Protein AF-A0A2E9E6V9-F1 (afdb_monomer)

Radius of gyration: 21.25 Å; Cα contacts (8 Å, |Δi|>4): 144; chains: 1; bounding box: 36×38×70 Å

pLDDT: mean 71.76, std 13.61, range [33.97, 85.94]

Secondary structure (DSSP, 8-state):
-----EEEE---TTTHHHHHHTT-EEETTTTEEEEETTS-GGGGGGGSTTT-TT--------GGG-EEE---GGGHHHHHHHT-EEETTTTEEEE-TTTGGGGGGGS---------------

Solvent-accessible surface area (backbone atoms only — not comparable to full-atom values): 7683 Å² total; per-residue (Å²): 133,82,80,71,53,66,47,63,30,40,59,48,84,88,49,42,66,60,44,43,74,72,55,36,41,79,38,79,82,60,61,36,36,26,32,47,70,90,41,75,62,74,84,42,58,77,20,30,75,78,61,34,87,82,47,72,76,57,82,61,73,52,79,88,51,55,44,68,33,52,67,54,84,87,47,50,64,59,42,47,73,76,62,36,43,79,34,83,90,79,71,33,36,27,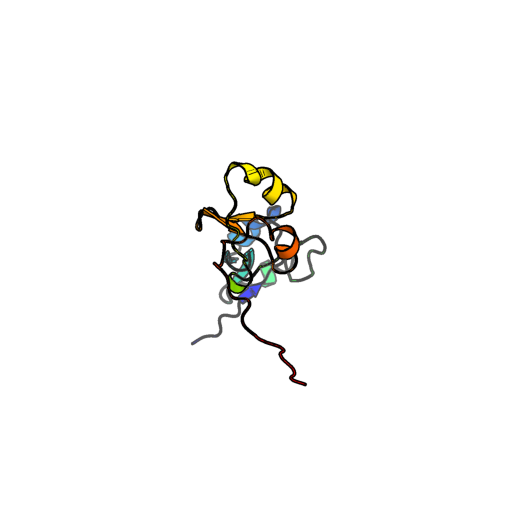30,47,78,87,53,43,79,82,43,64,91,25,47,60,81,71,81,79,82,93,80,78,85,87,82,80,91,130

Mean predicted aligned error: 14.24 Å

Foldseek 3Di:
DDPFPKFWFLDDPVCVVVLVVQPWDQDPQQRTTTHTPVGDCVSRPCGHVPNDPPRDRPPRPHPVQWQWFQDDPVCVVVCVVLPWDQDPVVRTTTDGPVSVVVRPVGHPCPPDDPDDDDDDDD

Structure (mmCIF, N/CA/C/O backbone):
data_AF-A0A2E9E6V9-F1
#
_entry.id   AF-A0A2E9E6V9-F1
#
loop_
_atom_site.group_PDB
_atom_site.id
_atom_site.type_symbol
_atom_site.label_atom_id
_atom_site.label_alt_id
_atom_site.label_comp_id
_atom_site.label_asym_id
_atom_site.label_entity_id
_atom_site.label_seq_id
_atom_site.pdbx_PDB_ins_code
_atom_site.Cartn_x
_atom_site.Cartn_y
_atom_site.Cartn_z
_atom_site.occupancy
_atom_site.B_iso_or_equiv
_atom_site.auth_seq_id
_atom_site.auth_comp_id
_atom_site.auth_asym_id
_atom_site.auth_atom_id
_atom_site.pdbx_PDB_model_num
ATOM 1 N N . MET A 1 1 ? -12.175 -21.084 16.815 1.00 33.97 1 MET A N 1
ATOM 2 C CA . MET A 1 1 ? -11.313 -20.170 16.037 1.00 33.97 1 MET A CA 1
ATOM 3 C C . MET A 1 1 ? -12.076 -18.866 15.922 1.00 33.97 1 MET A C 1
ATOM 5 O O . MET A 1 1 ? -12.998 -18.776 15.123 1.00 33.97 1 MET A O 1
ATOM 9 N N . GLU A 1 2 ? -11.816 -17.934 16.835 1.00 44.34 2 GLU A N 1
ATOM 10 C CA . GLU A 1 2 ? -12.529 -16.657 16.893 1.00 44.34 2 GLU A CA 1
ATOM 11 C C . GLU A 1 2 ? -12.243 -15.851 15.627 1.00 44.34 2 GLU A C 1
ATOM 13 O O . GLU A 1 2 ? -11.083 -15.611 15.276 1.00 44.34 2 GLU A O 1
ATOM 18 N N . LYS A 1 3 ? -13.314 -15.455 14.935 1.00 45.34 3 LYS A N 1
ATOM 19 C CA . LYS A 1 3 ? -13.266 -14.437 13.892 1.00 45.34 3 LYS A CA 1
ATOM 20 C C . LYS A 1 3 ? -12.818 -13.149 14.575 1.00 45.34 3 LYS A C 1
ATOM 22 O O . LYS A 1 3 ? -13.629 -12.450 15.165 1.00 45.34 3 LYS A O 1
ATOM 27 N N . LYS A 1 4 ? -11.512 -12.877 14.570 1.00 54.12 4 LYS A N 1
ATOM 28 C CA . LYS A 1 4 ? -10.984 -11.578 14.990 1.00 54.12 4 LYS A CA 1
ATOM 29 C C . LYS A 1 4 ? -11.579 -10.549 14.039 1.00 54.12 4 LYS A C 1
ATOM 31 O O . LYS A 1 4 ? -11.113 -10.439 12.909 1.00 54.12 4 LYS A O 1
ATOM 36 N N . GLU A 1 5 ? -12.623 -9.857 14.482 1.00 66.50 5 GLU A N 1
ATOM 37 C CA . GLU A 1 5 ? -13.144 -8.666 13.824 1.00 66.50 5 GLU A CA 1
ATOM 38 C C . GLU A 1 5 ? -11.962 -7.692 13.700 1.00 66.50 5 GLU A C 1
ATOM 40 O O . GLU A 1 5 ? -11.444 -7.187 14.698 1.00 66.50 5 GLU A O 1
ATOM 45 N N . ARG A 1 6 ? -11.437 -7.550 12.481 1.00 74.19 6 ARG A N 1
ATOM 46 C CA . ARG A 1 6 ? -10.397 -6.579 12.140 1.00 74.19 6 ARG A CA 1
ATOM 47 C C . ARG A 1 6 ? -11.123 -5.403 11.522 1.00 74.19 6 ARG A C 1
ATOM 49 O O . ARG A 1 6 ? -11.704 -5.542 10.448 1.00 74.19 6 ARG A O 1
ATOM 56 N N . PHE A 1 7 ? -11.139 -4.279 12.221 1.00 82.56 7 PHE A N 1
ATOM 57 C CA . PHE A 1 7 ? -11.800 -3.079 11.732 1.00 82.56 7 PHE A CA 1
ATOM 58 C C . PHE A 1 7 ? -10.766 -2.162 11.089 1.00 82.56 7 PHE A C 1
ATOM 60 O O . PHE A 1 7 ? -9.914 -1.625 11.791 1.00 82.56 7 PHE A O 1
ATOM 67 N N . TYR A 1 8 ? -10.803 -2.021 9.767 1.00 83.00 8 TYR A N 1
ATOM 68 C CA . TYR A 1 8 ? -9.860 -1.172 9.043 1.00 83.00 8 TYR A CA 1
ATOM 69 C C . TYR A 1 8 ? -10.189 0.312 9.225 1.00 83.00 8 TYR A C 1
ATOM 71 O O . TYR A 1 8 ? -11.356 0.698 9.263 1.00 83.00 8 TYR A O 1
ATOM 79 N N . LEU A 1 9 ? -9.142 1.124 9.337 1.00 83.75 9 LEU A N 1
ATOM 80 C CA . LEU A 1 9 ? -9.201 2.561 9.564 1.00 83.75 9 LEU A CA 1
ATOM 81 C C . LEU A 1 9 ? -8.530 3.319 8.419 1.00 83.75 9 LEU A C 1
ATOM 83 O O . LEU A 1 9 ? -7.437 2.952 7.976 1.00 83.75 9 LEU A O 1
ATOM 87 N N . ASP A 1 10 ? -9.139 4.436 8.038 1.00 84.06 10 ASP A N 1
ATOM 88 C CA . ASP A 1 10 ? -8.612 5.411 7.084 1.00 84.06 10 ASP A CA 1
ATOM 89 C C . ASP A 1 10 ? -7.755 6.445 7.835 1.00 84.06 10 ASP A C 1
ATOM 91 O O . ASP A 1 10 ? -8.087 7.628 7.947 1.00 84.06 10 ASP A O 1
ATOM 95 N N . CYS A 1 11 ? -6.672 5.965 8.454 1.00 78.25 11 CYS A N 1
ATOM 96 C CA . CYS A 1 11 ? -5.771 6.792 9.256 1.00 78.25 11 CYS A CA 1
ATOM 97 C C . CYS A 1 11 ? -4.573 7.274 8.418 1.00 78.25 11 CYS A C 1
ATOM 99 O O . CYS A 1 11 ? -3.740 6.446 8.020 1.00 78.25 11 CYS A O 1
ATOM 101 N N . PRO A 1 12 ? -4.438 8.589 8.157 1.00 77.94 12 PRO A N 1
ATOM 102 C CA . PRO A 1 12 ? -3.318 9.131 7.398 1.00 77.94 12 PRO A CA 1
ATOM 103 C C . PRO A 1 12 ? -1.995 8.964 8.156 1.00 77.94 12 PRO A C 1
ATOM 105 O O . PRO A 1 12 ? -1.944 8.867 9.382 1.00 77.94 12 PRO A O 1
ATOM 108 N N . PHE A 1 13 ? -0.876 8.982 7.425 1.00 70.38 13 PHE A N 1
ATOM 109 C CA . PHE A 1 13 ? 0.456 8.776 8.011 1.00 70.38 13 PHE A CA 1
ATOM 110 C C . PHE A 1 13 ? 0.810 9.788 9.116 1.00 70.38 13 PHE A C 1
ATOM 112 O O . PHE A 1 13 ? 1.612 9.465 9.992 1.00 70.38 13 PHE A O 1
ATOM 119 N N . SER A 1 14 ? 0.210 10.981 9.098 1.00 77.50 14 SER A N 1
ATOM 120 C CA . SER A 1 14 ? 0.398 12.014 10.124 1.00 77.50 14 SER A CA 1
ATOM 121 C C . SER A 1 14 ? -0.188 11.637 11.487 1.00 77.50 14 SER A C 1
ATOM 123 O O . SER A 1 14 ? 0.356 12.043 12.506 1.00 77.50 14 SER A O 1
ATOM 125 N N . GLU A 1 15 ? -1.259 10.841 11.525 1.00 80.88 15 GLU A N 1
ATOM 126 C CA . GLU A 1 15 ? -1.988 10.496 12.760 1.00 80.88 15 GLU A CA 1
ATOM 127 C C . GLU A 1 15 ? -1.742 9.051 13.216 1.00 80.88 15 GLU A C 1
ATOM 129 O O . GLU A 1 15 ? -2.287 8.575 14.210 1.00 80.88 15 GLU A O 1
ATOM 134 N N . LYS A 1 16 ? -0.859 8.354 12.501 1.00 79.12 16 LYS A N 1
ATOM 135 C CA . LYS A 1 16 ? -0.515 6.951 12.722 1.00 79.12 16 LYS A CA 1
ATOM 136 C C . LYS A 1 16 ? 0.002 6.660 14.140 1.00 79.12 16 LYS A C 1
ATOM 138 O O . LYS A 1 16 ? -0.198 5.566 14.655 1.00 79.12 16 LYS A O 1
ATOM 143 N N . ASP A 1 17 ? 0.710 7.614 14.750 1.00 84.19 17 ASP A N 1
ATOM 144 C CA . ASP A 1 17 ? 1.307 7.458 16.083 1.00 84.19 17 ASP A CA 1
ATOM 145 C C . ASP A 1 17 ? 0.218 7.464 17.161 1.00 84.19 17 ASP A C 1
ATOM 147 O O . ASP A 1 17 ? 0.261 6.672 18.100 1.00 84.19 17 ASP A O 1
ATOM 151 N N . GLU A 1 18 ? -0.813 8.284 16.953 1.00 85.50 18 GLU A N 1
ATOM 152 C CA . GLU A 1 18 ? -1.989 8.379 17.812 1.00 85.50 18 GLU A CA 1
ATOM 153 C C . GLU A 1 18 ? -2.825 7.098 17.709 1.00 85.50 18 GLU A C 1
ATOM 155 O O . GLU A 1 18 ? -3.117 6.462 18.722 1.00 85.50 18 GLU A O 1
ATOM 160 N N . ALA A 1 19 ? -3.097 6.633 16.484 1.00 84.06 19 ALA A N 1
ATOM 161 C CA . ALA A 1 19 ? -3.785 5.363 16.265 1.00 84.06 19 ALA A CA 1
ATOM 162 C C . ALA A 1 19 ? -3.018 4.179 16.891 1.00 84.06 19 ALA A C 1
ATOM 164 O O . ALA A 1 19 ? -3.598 3.330 17.571 1.00 84.06 19 ALA A O 1
ATOM 165 N N . LYS A 1 20 ? -1.692 4.134 16.730 1.00 84.69 20 LYS A N 1
ATOM 166 C CA . LYS A 1 20 ? -0.852 3.101 17.347 1.00 84.69 20 LYS A CA 1
ATOM 167 C C . LYS A 1 20 ? -0.882 3.161 18.875 1.00 84.69 20 LYS A C 1
ATOM 169 O O . LYS A 1 20 ? -0.954 2.116 19.517 1.00 84.69 20 LYS A O 1
ATOM 174 N N . GLY A 1 21 ? -0.831 4.361 19.453 1.00 85.56 21 GLY A N 1
ATOM 175 C CA . GLY A 1 21 ? -0.902 4.572 20.900 1.00 85.56 21 GLY A CA 1
ATOM 176 C C . GLY A 1 21 ? -2.225 4.103 21.509 1.00 85.56 21 GLY A C 1
ATOM 177 O O . GLY A 1 21 ? -2.236 3.583 22.620 1.00 85.56 21 GLY A O 1
ATOM 178 N N . LEU A 1 22 ? -3.319 4.210 20.751 1.00 85.31 22 LEU A N 1
ATOM 179 C CA . LEU A 1 22 ? -4.651 3.740 21.140 1.00 85.31 22 LEU A CA 1
ATOM 180 C C . LEU A 1 22 ? -4.844 2.221 20.966 1.00 85.31 22 LEU A C 1
ATOM 182 O O . LEU A 1 22 ? -5.865 1.684 21.385 1.00 85.31 22 LEU A O 1
ATOM 186 N N . GLY A 1 23 ? -3.884 1.518 20.354 1.00 84.69 23 GLY A N 1
ATOM 187 C CA . GLY A 1 23 ? -3.932 0.066 20.156 1.00 84.69 23 GLY A CA 1
ATOM 188 C C . GLY A 1 23 ? -4.330 -0.392 18.751 1.00 84.69 23 GLY A C 1
ATOM 189 O O . GLY A 1 23 ? -4.591 -1.581 18.557 1.00 84.69 23 GLY A O 1
ATOM 190 N N . ALA A 1 24 ? -4.355 0.498 17.752 1.00 85.94 24 ALA A N 1
A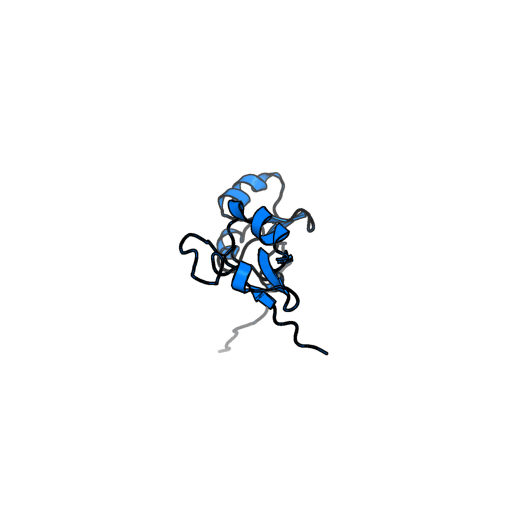TOM 191 C CA . ALA A 1 24 ? -4.437 0.050 16.367 1.00 85.94 24 ALA A CA 1
ATOM 192 C C . ALA A 1 24 ? -3.124 -0.606 15.931 1.00 85.94 24 ALA A C 1
ATOM 194 O O . ALA A 1 24 ? -2.024 -0.258 16.366 1.00 85.94 24 ALA A O 1
ATOM 195 N N . PHE A 1 25 ? -3.253 -1.555 15.016 1.00 82.56 25 PHE A N 1
ATOM 196 C CA . PHE A 1 25 ? -2.146 -2.255 14.398 1.00 82.56 25 PHE A CA 1
ATOM 197 C C . PHE A 1 25 ? -2.019 -1.829 12.943 1.00 82.56 25 PHE A C 1
ATOM 199 O O . PHE A 1 25 ? -3.006 -1.625 12.242 1.00 82.56 25 PHE A O 1
ATOM 206 N N . TRP A 1 26 ? -0.781 -1.703 12.482 1.00 83.75 26 TRP A N 1
ATOM 207 C CA . TRP A 1 26 ? -0.500 -1.491 11.073 1.00 83.75 26 TRP A CA 1
ATOM 208 C C . TRP A 1 26 ? -0.462 -2.837 10.361 1.00 83.75 26 TRP A C 1
ATOM 210 O O . TRP A 1 26 ? 0.332 -3.711 10.721 1.00 83.75 26 TRP A O 1
ATOM 220 N N . ASP A 1 27 ? -1.300 -2.997 9.347 1.00 81.31 27 ASP A N 1
ATOM 221 C CA . ASP A 1 27 ? -1.216 -4.111 8.420 1.00 81.31 27 ASP A CA 1
ATOM 222 C C . ASP A 1 27 ? -0.310 -3.698 7.260 1.00 81.31 27 ASP A C 1
ATOM 224 O O . ASP A 1 27 ? -0.642 -2.796 6.496 1.00 81.31 27 ASP A O 1
ATOM 228 N N . ALA A 1 28 ? 0.872 -4.303 7.154 1.00 72.31 28 ALA A N 1
ATOM 229 C CA . ALA A 1 28 ? 1.816 -3.986 6.084 1.00 72.31 28 ALA A CA 1
ATOM 230 C C . ALA A 1 28 ? 1.415 -4.593 4.733 1.00 72.31 28 ALA A C 1
ATOM 232 O O . ALA A 1 28 ? 1.935 -4.139 3.714 1.00 72.31 28 ALA A O 1
ATOM 233 N N . ASP A 1 29 ? 0.523 -5.587 4.740 1.00 67.25 29 ASP A N 1
ATOM 234 C CA . ASP A 1 29 ? 0.031 -6.263 3.544 1.00 67.25 29 ASP A CA 1
ATOM 235 C C . ASP A 1 29 ? -0.957 -5.352 2.817 1.00 67.25 29 ASP A C 1
ATOM 237 O O . ASP A 1 29 ? -0.703 -4.917 1.696 1.00 67.25 29 ASP A O 1
ATOM 241 N N . VAL A 1 30 ? -1.990 -4.904 3.539 1.00 69.50 30 VAL A N 1
ATOM 242 C CA . VAL A 1 30 ? -2.956 -3.927 3.013 1.00 69.50 30 VAL A CA 1
ATOM 243 C C . VAL A 1 30 ? -2.532 -2.473 3.189 1.00 69.50 30 VAL A C 1
ATOM 245 O O . VAL A 1 30 ? -3.215 -1.568 2.724 1.00 69.50 30 VAL A O 1
ATOM 248 N N . ARG A 1 31 ? -1.407 -2.226 3.870 1.00 74.44 31 ARG A N 1
ATOM 249 C CA . ARG A 1 31 ? -0.893 -0.886 4.209 1.00 74.44 31 ARG A CA 1
ATOM 250 C C . ARG A 1 31 ? -1.971 -0.002 4.845 1.00 74.44 31 ARG A C 1
ATOM 252 O O . ARG A 1 31 ? -2.045 1.195 4.578 1.00 74.44 31 ARG A O 1
ATOM 259 N N . LYS A 1 32 ? -2.805 -0.603 5.691 1.00 79.44 32 LYS A N 1
ATOM 260 C CA . LYS A 1 32 ? -3.890 0.071 6.407 1.00 79.44 32 LYS A CA 1
ATOM 261 C C . LYS A 1 32 ? -3.776 -0.183 7.895 1.00 79.44 32 LYS A C 1
ATOM 263 O O . LYS A 1 32 ? -3.273 -1.213 8.344 1.00 79.44 32 LYS A O 1
ATOM 268 N N . TRP A 1 33 ? -4.265 0.775 8.666 1.00 84.94 33 TRP A N 1
ATOM 269 C CA . TRP A 1 33 ? -4.450 0.590 10.094 1.00 84.94 33 TRP A CA 1
ATOM 270 C C . TRP A 1 33 ? -5.673 -0.291 10.327 1.00 84.94 33 TRP A C 1
ATOM 272 O O . TRP A 1 33 ? -6.675 -0.162 9.628 1.00 84.94 33 TRP A O 1
ATOM 282 N N . TYR A 1 34 ? -5.595 -1.195 11.295 1.00 84.94 34 TYR A N 1
ATOM 283 C CA . TYR A 1 34 ? -6.726 -1.995 11.733 1.00 84.94 34 TYR A CA 1
ATOM 284 C C . TYR A 1 34 ? -6.790 -2.063 13.252 1.00 84.94 34 TYR A C 1
ATOM 286 O O . TYR A 1 34 ? -5.774 -2.150 13.942 1.00 84.94 34 TYR A O 1
ATOM 294 N N . VAL A 1 35 ? -8.007 -2.060 13.775 1.00 85.12 35 VAL A N 1
ATOM 295 C CA . VAL A 1 35 ? -8.284 -2.277 15.189 1.00 85.12 35 VAL A CA 1
ATOM 296 C C . VAL A 1 35 ? -8.569 -3.764 15.378 1.00 85.12 35 VAL A C 1
ATOM 298 O O . VAL A 1 35 ? -9.485 -4.295 14.736 1.00 85.12 35 VAL A O 1
ATOM 301 N N . PRO A 1 36 ? -7.791 -4.481 16.203 1.00 82.38 36 PRO A N 1
ATOM 302 C CA . PRO A 1 36 ? -8.161 -5.825 16.612 1.00 82.38 36 PRO A CA 1
ATOM 303 C C . PRO A 1 36 ? -9.362 -5.738 17.559 1.00 82.38 36 PRO A C 1
ATOM 305 O O . PRO A 1 36 ? -9.405 -4.851 18.401 1.00 82.38 36 PRO A O 1
ATOM 308 N N . GLY A 1 37 ? -10.295 -6.692 17.512 1.00 76.69 37 GLY A N 1
ATOM 309 C CA . GLY A 1 37 ? -11.476 -6.711 18.397 1.00 76.69 37 GLY A CA 1
ATOM 310 C C . GLY A 1 37 ? -11.216 -6.747 19.918 1.00 76.69 37 GLY A C 1
ATOM 311 O O . GLY A 1 37 ? -12.162 -6.849 20.686 1.00 76.69 37 GLY A O 1
ATOM 312 N N . ASN A 1 38 ? -9.956 -6.684 20.364 1.00 78.06 38 ASN A N 1
ATOM 313 C CA . ASN A 1 38 ? -9.576 -6.489 21.767 1.00 78.06 38 ASN A CA 1
ATOM 314 C C . ASN A 1 38 ? -9.477 -4.999 22.160 1.00 78.06 38 ASN A C 1
ATOM 316 O O . ASN A 1 38 ? -9.244 -4.689 23.319 1.00 78.06 38 ASN A O 1
ATOM 320 N N . VAL A 1 39 ? -9.609 -4.088 21.193 1.00 81.50 39 VAL A N 1
ATOM 321 C CA . VAL A 1 39 ? -9.458 -2.643 21.369 1.00 81.50 39 VAL A CA 1
ATOM 322 C C . VAL A 1 39 ? -10.772 -1.947 21.004 1.00 81.50 39 VAL A C 1
ATOM 324 O O . VAL A 1 39 ? -11.416 -2.294 20.010 1.00 81.50 39 VAL A O 1
ATOM 327 N N . ASP A 1 40 ? -11.164 -0.950 21.797 1.00 81.50 40 ASP A N 1
ATOM 328 C CA . ASP A 1 40 ? -12.368 -0.153 21.572 1.00 81.50 40 ASP A CA 1
ATOM 329 C C . ASP A 1 40 ? -12.268 0.666 20.280 1.00 81.50 40 ASP A C 1
ATOM 331 O O . ASP A 1 40 ? -11.569 1.677 20.206 1.00 81.50 40 ASP A O 1
ATOM 335 N N . LYS A 1 41 ? -13.025 0.260 19.254 1.00 79.44 41 LYS A N 1
ATOM 336 C CA . LYS A 1 41 ? -13.124 0.988 17.976 1.00 79.44 41 LYS A CA 1
ATOM 337 C C . LYS A 1 41 ? -13.654 2.418 18.130 1.00 79.44 41 LYS A C 1
ATOM 339 O O . LYS A 1 41 ? -13.397 3.242 17.264 1.00 79.44 41 LYS A O 1
ATOM 344 N N . ASP A 1 42 ? -14.363 2.718 19.218 1.00 82.31 42 ASP A N 1
ATOM 345 C CA . ASP A 1 42 ? -14.922 4.049 19.492 1.00 82.31 42 ASP A CA 1
ATOM 346 C C . ASP A 1 42 ? -13.821 5.117 19.637 1.00 82.31 42 ASP A C 1
ATOM 348 O O . ASP A 1 42 ? -13.968 6.237 19.153 1.00 82.31 42 ASP A O 1
ATOM 352 N N . LEU A 1 43 ? -12.644 4.726 20.151 1.00 82.50 43 LEU A N 1
ATOM 353 C CA . LEU A 1 43 ? -11.444 5.577 20.202 1.00 82.50 43 LEU A CA 1
ATOM 354 C C . LEU A 1 43 ? -10.958 6.002 18.807 1.00 82.50 43 LEU A C 1
ATOM 356 O O . LEU A 1 43 ? -10.252 6.998 18.665 1.00 82.50 43 LEU A O 1
ATOM 360 N N . PHE A 1 44 ? -11.346 5.251 17.776 1.00 83.12 44 PHE A N 1
ATOM 361 C CA . PHE A 1 44 ? -10.936 5.444 16.391 1.00 83.12 44 PHE A CA 1
ATOM 362 C C . PHE A 1 44 ? -12.053 5.999 15.511 1.00 83.12 44 PHE A C 1
ATOM 364 O O . PHE A 1 44 ? -11.903 5.999 14.290 1.00 83.12 44 PHE A O 1
ATOM 371 N N . ALA A 1 45 ? -13.145 6.508 16.094 1.00 82.94 45 ALA A N 1
ATOM 372 C CA . ALA A 1 45 ? -14.269 7.079 15.349 1.00 82.94 45 ALA A CA 1
ATOM 373 C C . ALA A 1 45 ? -13.838 8.166 14.341 1.00 82.94 45 ALA A C 1
ATOM 375 O O . ALA A 1 45 ? -14.425 8.280 13.267 1.00 82.94 45 ALA A O 1
ATOM 376 N N . LYS A 1 46 ? -12.761 8.911 14.636 1.00 82.31 46 LYS A N 1
ATOM 377 C CA . LYS A 1 46 ? -12.168 9.915 13.730 1.00 82.31 46 LYS A CA 1
ATOM 378 C C . LYS A 1 46 ? -11.467 9.331 12.491 1.00 82.31 46 LYS A C 1
ATOM 380 O O . LYS A 1 46 ? -11.271 10.050 11.521 1.00 82.31 46 LYS A O 1
ATOM 385 N N . TRP A 1 47 ? -11.092 8.051 12.513 1.00 84.69 47 TRP A N 1
ATOM 386 C CA . TRP A 1 47 ? -10.445 7.340 11.400 1.00 84.69 47 TRP A CA 1
ATOM 387 C C . TRP A 1 47 ? -11.327 6.226 10.832 1.00 84.69 47 TRP A C 1
ATOM 389 O O . TRP A 1 47 ? -10.825 5.303 10.189 1.00 84.69 47 TRP A O 1
ATOM 399 N N . PHE A 1 48 ? -12.635 6.265 11.092 1.00 83.69 48 PHE A N 1
ATOM 400 C CA . PHE A 1 48 ? -13.563 5.314 10.490 1.00 83.69 48 PHE A CA 1
ATOM 401 C C . PHE A 1 48 ? -13.530 5.386 8.963 1.00 83.69 48 PHE A C 1
ATOM 403 O O . PHE A 1 48 ? -13.221 6.443 8.409 1.00 83.69 48 PHE A O 1
ATOM 410 N N . PRO A 1 49 ? -13.842 4.270 8.281 1.00 74.31 49 PRO A N 1
ATOM 411 C CA . PRO A 1 49 ? -13.849 4.240 6.833 1.00 74.31 49 PRO A CA 1
ATOM 412 C C . PRO A 1 49 ? -14.790 5.320 6.281 1.00 74.31 49 PRO A C 1
ATOM 414 O O . PRO A 1 49 ? -15.972 5.343 6.628 1.00 74.31 49 PRO A O 1
ATOM 417 N N . GLY A 1 50 ? -14.260 6.240 5.474 1.00 71.75 50 GLY A N 1
ATOM 418 C CA . GLY A 1 50 ? -14.994 7.400 4.948 1.00 71.75 50 GLY A CA 1
ATOM 419 C C . GLY A 1 50 ? -15.091 8.625 5.873 1.00 71.75 50 GLY A C 1
ATOM 420 O O . GLY A 1 50 ? -15.655 9.637 5.462 1.00 71.75 50 GLY A O 1
ATOM 421 N N . ALA A 1 51 ? -14.527 8.585 7.086 1.00 70.88 51 ALA A N 1
ATOM 422 C CA . ALA A 1 51 ? -14.383 9.769 7.943 1.00 70.88 51 ALA A CA 1
ATOM 423 C C . ALA A 1 51 ? -13.317 10.738 7.402 1.00 70.88 51 ALA A C 1
ATOM 425 O O . ALA A 1 51 ? -13.443 11.951 7.559 1.00 70.88 51 ALA A O 1
ATOM 426 N N . ASN A 1 52 ? -12.300 10.204 6.717 1.00 66.00 52 ASN A N 1
ATOM 427 C CA . ASN A 1 52 ? -11.259 10.985 6.059 1.00 66.00 52 ASN A CA 1
ATOM 428 C C . ASN A 1 52 ? -11.426 10.925 4.541 1.00 66.00 52 ASN A C 1
ATOM 430 O O . ASN A 1 52 ? -10.958 9.995 3.893 1.00 66.00 52 ASN A O 1
ATOM 434 N N . ALA A 1 53 ? -12.050 11.954 3.965 1.00 61.03 53 ALA A N 1
ATOM 435 C CA . ALA A 1 53 ? -12.172 12.099 2.510 1.00 61.03 53 ALA A CA 1
ATOM 436 C C . ALA A 1 53 ? -10.816 12.304 1.802 1.00 61.03 53 ALA A C 1
ATOM 438 O O . ALA A 1 53 ? -10.709 12.071 0.603 1.00 61.03 53 ALA A O 1
ATOM 439 N N . ASP A 1 54 ? -9.790 12.734 2.543 1.00 55.81 54 ASP A N 1
ATOM 440 C CA . ASP A 1 54 ? -8.419 12.924 2.048 1.00 55.81 54 ASP A CA 1
ATOM 441 C C . ASP A 1 54 ? -7.554 11.656 2.189 1.00 55.81 54 ASP A C 1
ATOM 443 O O . ASP A 1 54 ? -6.411 11.613 1.734 1.00 55.81 54 ASP A O 1
ATOM 447 N N . TYR A 1 55 ? -8.081 10.597 2.818 1.00 60.84 55 TYR A N 1
ATOM 448 C CA . TYR A 1 55 ? -7.347 9.346 2.928 1.00 60.84 55 TYR A CA 1
ATOM 449 C C . TYR A 1 55 ? -7.304 8.653 1.569 1.00 60.84 55 TYR A C 1
ATOM 451 O O . TYR A 1 55 ? -8.247 7.984 1.153 1.00 60.84 55 TYR A O 1
ATOM 459 N N . GLN A 1 56 ? -6.178 8.811 0.879 1.00 56.09 56 GLN A N 1
ATOM 460 C CA . GLN A 1 56 ? -5.859 7.982 -0.270 1.00 56.09 56 GLN A CA 1
ATOM 461 C C . GLN A 1 56 ? -5.520 6.592 0.246 1.00 56.09 56 GLN A C 1
ATOM 463 O O . GLN A 1 56 ? -4.478 6.393 0.885 1.00 56.09 56 GLN A O 1
ATOM 468 N N . ASP A 1 57 ? -6.405 5.634 -0.024 1.00 57.88 57 ASP A N 1
ATOM 469 C CA . ASP A 1 57 ? -6.076 4.241 0.175 1.00 57.88 57 ASP A CA 1
ATOM 470 C C . ASP A 1 57 ? -4.775 3.955 -0.590 1.00 57.88 57 ASP A C 1
ATOM 472 O O . ASP A 1 57 ? -4.645 4.277 -1.776 1.00 57.88 57 ASP A O 1
ATOM 476 N N . PRO A 1 58 ? -3.740 3.428 0.082 1.00 55.75 58 PRO A N 1
ATOM 477 C CA . PRO A 1 58 ? -2.570 2.995 -0.643 1.00 55.75 58 PRO A CA 1
ATOM 478 C C . PRO A 1 58 ? -3.030 1.825 -1.497 1.00 55.75 58 PRO A C 1
ATOM 480 O O . PRO A 1 58 ? -3.273 0.763 -0.939 1.00 55.75 58 PRO A O 1
ATOM 483 N N . VAL A 1 59 ? -3.156 2.046 -2.812 1.00 55.38 59 VAL A N 1
ATOM 484 C CA . VAL A 1 59 ? -3.479 1.028 -3.821 1.00 55.38 59 VAL A CA 1
ATOM 485 C C . VAL A 1 59 ? -2.769 -0.268 -3.445 1.00 55.38 59 VAL A C 1
ATOM 487 O O . VAL A 1 59 ? -1.540 -0.393 -3.555 1.00 55.38 59 VAL A O 1
ATOM 490 N N . VAL A 1 60 ? -3.554 -1.185 -2.878 1.00 54.34 60 VAL A N 1
ATOM 491 C CA . VAL A 1 60 ? -3.075 -2.471 -2.399 1.00 54.34 60 VAL A CA 1
ATOM 492 C C . VAL A 1 60 ? -3.007 -3.344 -3.628 1.00 54.34 60 VAL A C 1
ATOM 494 O O . VAL A 1 60 ? -3.948 -4.040 -3.984 1.00 54.34 60 VAL A O 1
ATOM 497 N N . VAL A 1 61 ? -1.902 -3.227 -4.343 1.00 55.28 61 VAL A N 1
ATOM 498 C CA . VAL A 1 61 ? -1.573 -4.184 -5.387 1.00 55.28 61 VAL A CA 1
ATOM 499 C C . VAL A 1 61 ? -1.247 -5.495 -4.698 1.00 55.28 61 VAL A C 1
ATOM 501 O O . VAL A 1 61 ? -0.172 -5.659 -4.110 1.00 55.28 61 VAL A O 1
ATOM 504 N N . GLU A 1 62 ? -2.234 -6.388 -4.687 1.00 58.41 62 GLU A N 1
ATOM 505 C CA . GLU A 1 62 ? -2.066 -7.759 -4.229 1.00 58.41 62 GLU A CA 1
ATOM 506 C C . GLU A 1 62 ? -0.783 -8.328 -4.844 1.00 58.41 62 GLU A C 1
ATOM 508 O O . GLU A 1 62 ? -0.480 -8.093 -6.015 1.00 58.41 62 GLU A O 1
ATOM 513 N N . ASP A 1 63 ? 0.005 -9.052 -4.045 1.00 56.31 63 ASP A N 1
ATOM 514 C CA . ASP A 1 63 ? 1.309 -9.589 -4.464 1.00 56.31 63 ASP A CA 1
ATOM 515 C C . ASP A 1 63 ? 1.215 -10.430 -5.753 1.00 56.31 63 ASP A C 1
ATOM 517 O O . ASP A 1 63 ? 2.173 -10.502 -6.517 1.00 56.31 63 ASP A O 1
ATOM 521 N N . ALA A 1 64 ? 0.029 -10.984 -6.029 1.00 57.97 64 ALA A N 1
ATOM 522 C CA . ALA A 1 64 ? -0.293 -11.754 -7.223 1.00 57.97 64 ALA A CA 1
ATOM 523 C C . ALA A 1 64 ? -0.350 -10.936 -8.528 1.00 57.97 64 ALA A C 1
ATOM 525 O O . ALA A 1 64 ? -0.081 -11.503 -9.584 1.00 57.97 64 ALA A O 1
ATOM 526 N N . ASP A 1 65 ? -0.663 -9.637 -8.482 1.00 66.19 65 ASP A N 1
ATOM 527 C CA . ASP A 1 65 ? -0.744 -8.789 -9.688 1.00 66.19 65 ASP A CA 1
ATOM 528 C C . ASP A 1 65 ? 0.560 -8.014 -9.953 1.00 66.19 65 ASP A C 1
ATOM 530 O O . ASP A 1 65 ? 0.683 -7.252 -10.913 1.00 66.19 65 ASP A O 1
ATOM 534 N N . LYS A 1 66 ? 1.581 -8.213 -9.108 1.00 73.25 66 LYS A N 1
ATOM 535 C CA . LYS A 1 66 ? 2.890 -7.582 -9.287 1.00 73.25 66 LYS A CA 1
ATOM 536 C C . LY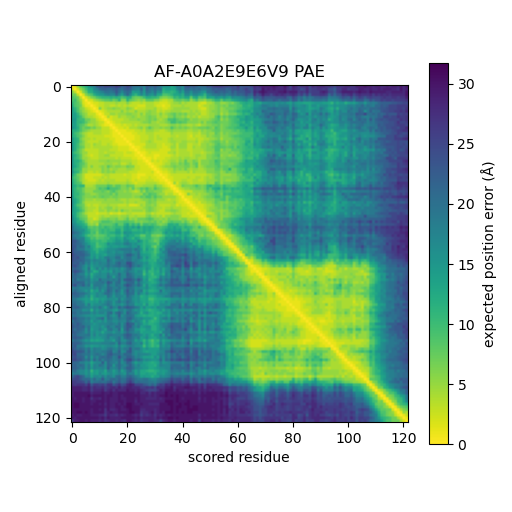S A 1 66 ? 3.606 -8.219 -10.467 1.00 73.25 66 LYS A C 1
ATOM 538 O O . LYS A 1 66 ? 4.184 -9.302 -10.370 1.00 73.25 66 LYS A O 1
ATOM 543 N N . PHE A 1 67 ? 3.635 -7.505 -11.584 1.00 79.50 67 PHE A N 1
ATOM 544 C CA . PHE A 1 67 ? 4.379 -7.937 -12.748 1.00 79.50 67 PHE A CA 1
ATOM 545 C C . PHE A 1 67 ? 5.848 -7.518 -12.617 1.00 79.50 67 PHE A C 1
ATOM 547 O O . PHE A 1 67 ? 6.177 -6.343 -12.783 1.00 79.50 67 PHE A O 1
ATOM 554 N N . TYR A 1 68 ? 6.744 -8.466 -12.325 1.00 81.50 68 TYR A N 1
ATOM 555 C CA . TYR A 1 68 ? 8.182 -8.196 -12.246 1.00 81.50 68 TYR A CA 1
ATOM 556 C C . TYR A 1 68 ? 8.804 -7.976 -13.629 1.00 81.50 68 TYR A C 1
ATOM 558 O O . TYR A 1 68 ? 8.701 -8.813 -14.524 1.00 81.50 68 TYR A O 1
ATOM 566 N N . LEU A 1 69 ? 9.508 -6.860 -13.761 1.00 81.88 69 LEU A N 1
ATOM 567 C CA . LEU A 1 69 ? 10.247 -6.440 -14.940 1.00 81.88 69 LEU A CA 1
ATOM 568 C C . LEU A 1 69 ? 11.733 -6.766 -14.766 1.00 81.88 69 LEU A C 1
ATOM 570 O O . LEU A 1 69 ? 12.307 -6.589 -13.685 1.00 81.88 69 LEU A O 1
ATOM 574 N N . ASP A 1 70 ? 12.352 -7.218 -15.850 1.00 81.25 70 ASP A N 1
ATOM 575 C CA . ASP A 1 70 ? 13.791 -7.410 -15.972 1.00 81.25 70 ASP A CA 1
ATOM 576 C C . ASP A 1 70 ? 14.391 -6.153 -16.607 1.00 81.25 70 ASP A C 1
ATOM 578 O O . ASP A 1 70 ? 14.506 -6.018 -17.823 1.00 81.25 70 ASP A O 1
ATOM 582 N N . VAL A 1 71 ? 14.665 -5.169 -15.752 1.00 78.25 71 VAL A N 1
ATOM 583 C CA . VAL A 1 71 ? 15.185 -3.862 -16.160 1.00 78.25 71 VAL A CA 1
ATOM 584 C C . VAL A 1 71 ? 16.670 -3.817 -15.855 1.00 78.25 71 VAL A C 1
ATOM 586 O O . VAL A 1 71 ? 17.072 -4.022 -14.703 1.00 78.25 71 VAL A O 1
ATOM 589 N N . ASP A 1 72 ? 17.475 -3.496 -16.862 1.00 78.56 72 ASP A N 1
ATOM 590 C CA . ASP A 1 72 ? 18.892 -3.246 -16.652 1.00 78.56 72 ASP A CA 1
ATOM 591 C C . ASP A 1 72 ? 19.108 -1.944 -15.858 1.00 78.56 72 ASP A C 1
ATOM 593 O O . ASP A 1 72 ? 18.264 -1.045 -15.802 1.00 78.56 72 ASP A O 1
ATOM 597 N N . PHE A 1 73 ? 20.265 -1.813 -15.214 1.00 72.81 73 PHE A N 1
ATOM 598 C CA . PHE A 1 73 ? 20.598 -0.612 -14.454 1.00 72.81 73 PHE A CA 1
ATOM 599 C C . PHE A 1 73 ? 20.575 0.663 -15.316 1.00 72.81 73 PHE A C 1
ATOM 601 O O . PHE A 1 73 ? 20.295 1.739 -14.777 1.00 72.81 73 PHE A O 1
ATOM 608 N N . ALA A 1 74 ? 20.842 0.546 -16.622 1.00 79.44 74 ALA A N 1
ATOM 609 C CA . ALA A 1 74 ? 20.784 1.655 -17.573 1.00 79.44 74 ALA A CA 1
ATOM 610 C C . ALA A 1 74 ? 19.371 2.256 -17.719 1.00 79.44 74 ALA A C 1
ATOM 612 O O . ALA A 1 74 ? 19.235 3.477 -17.765 1.00 79.44 74 ALA A O 1
ATOM 613 N N . ASP A 1 75 ? 18.326 1.425 -17.687 1.00 79.50 75 ASP A N 1
ATOM 614 C CA . ASP A 1 75 ? 16.939 1.833 -17.961 1.00 79.50 75 ASP A CA 1
ATOM 615 C C . ASP A 1 75 ? 16.119 2.112 -16.692 1.00 79.50 75 ASP A C 1
ATOM 617 O O . ASP A 1 75 ? 14.927 2.424 -16.745 1.00 79.50 75 ASP A O 1
ATOM 621 N N . LYS A 1 76 ? 16.755 2.040 -15.516 1.00 79.62 76 LYS A N 1
ATOM 622 C CA . LYS A 1 76 ? 16.092 2.226 -14.215 1.00 79.62 76 LYS A CA 1
ATOM 623 C C . LYS A 1 76 ? 15.347 3.567 -14.095 1.00 79.62 76 LYS A C 1
ATOM 625 O O . LYS A 1 76 ? 14.369 3.664 -13.357 1.00 79.62 76 LYS A O 1
ATOM 630 N N . ASP A 1 77 ? 15.863 4.617 -14.737 1.00 83.19 77 ASP A N 1
ATOM 631 C CA . ASP A 1 77 ? 15.268 5.957 -14.696 1.00 83.19 77 ASP A CA 1
ATOM 632 C C . ASP A 1 77 ? 13.986 5.999 -15.527 1.00 83.19 77 ASP A C 1
ATOM 634 O O . ASP A 1 77 ? 12.952 6.473 -15.055 1.00 83.19 77 ASP A O 1
ATOM 638 N N . GLU A 1 78 ? 14.033 5.393 -16.713 1.00 82.88 78 GLU A N 1
ATOM 639 C CA . GLU A 1 78 ? 12.909 5.318 -17.633 1.00 82.88 78 GLU A CA 1
ATOM 640 C C . GLU A 1 78 ? 11.769 4.506 -17.024 1.00 82.88 78 GLU A C 1
ATOM 642 O O . GLU A 1 78 ? 10.625 4.965 -16.991 1.00 82.88 78 GLU A O 1
ATOM 647 N N . VAL A 1 79 ? 12.083 3.361 -16.406 1.00 82.81 79 VAL A N 1
ATOM 648 C CA . VAL A 1 79 ? 11.032 2.553 -15.790 1.00 82.81 79 VAL A CA 1
ATOM 649 C C . VAL A 1 79 ? 10.405 3.228 -14.574 1.00 82.81 79 VAL A C 1
ATOM 651 O O . VAL A 1 79 ? 9.188 3.190 -14.394 1.00 82.81 79 VAL A O 1
ATOM 654 N N . LYS A 1 80 ? 11.210 3.921 -13.762 1.00 82.00 80 LYS A N 1
ATOM 655 C CA . LYS A 1 80 ? 10.714 4.692 -12.619 1.00 82.00 80 LYS A CA 1
ATOM 656 C C . LYS A 1 80 ? 9.813 5.837 -13.075 1.00 82.00 80 LYS A C 1
ATOM 658 O O . LYS A 1 80 ? 8.810 6.122 -12.425 1.00 82.00 80 LYS A O 1
ATOM 663 N N . LYS A 1 81 ? 10.166 6.483 -14.188 1.00 82.25 81 LYS A N 1
ATOM 664 C CA . LYS A 1 81 ? 9.399 7.572 -14.799 1.00 82.25 81 LYS A CA 1
ATOM 665 C C . LYS A 1 81 ? 8.073 7.089 -15.385 1.00 82.25 81 LYS A C 1
ATOM 667 O O . LYS A 1 81 ? 7.082 7.806 -15.302 1.00 82.25 81 LYS A O 1
ATOM 672 N N . LEU A 1 82 ? 8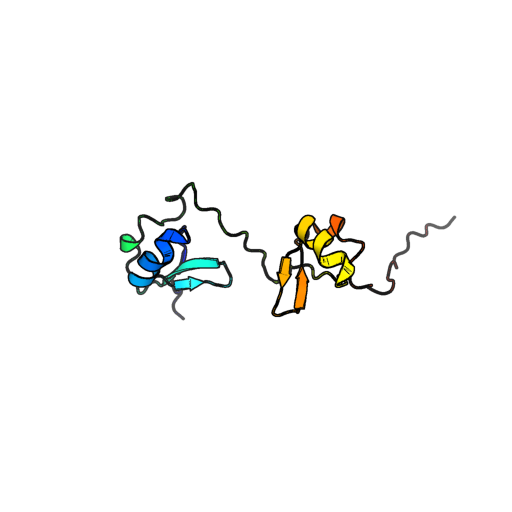.048 5.876 -15.930 1.00 82.19 82 LEU A N 1
ATOM 673 C CA . LEU A 1 82 ? 6.845 5.226 -16.453 1.00 82.19 82 LEU A CA 1
ATOM 674 C C . LEU A 1 82 ? 5.910 4.692 -15.353 1.00 82.19 82 LEU A C 1
ATOM 676 O O . LEU A 1 82 ? 4.790 4.295 -15.661 1.00 82.19 82 LEU A O 1
ATOM 680 N N . GLY A 1 83 ? 6.344 4.700 -14.087 1.00 78.31 83 GLY A N 1
ATOM 681 C CA . GLY A 1 83 ? 5.536 4.281 -12.939 1.00 78.31 83 GLY A CA 1
ATOM 682 C C . GLY A 1 83 ? 5.905 2.917 -12.353 1.00 78.31 83 GLY A C 1
ATOM 683 O O . GLY A 1 83 ? 5.252 2.479 -11.406 1.00 78.31 83 GLY A O 1
ATOM 684 N N . ALA A 1 84 ? 6.964 2.260 -12.841 1.00 81.88 84 ALA A N 1
ATOM 685 C CA . ALA A 1 84 ? 7.455 1.043 -12.210 1.00 81.88 84 ALA A CA 1
ATOM 686 C C . ALA A 1 84 ? 7.986 1.354 -10.811 1.00 81.88 84 ALA A C 1
ATOM 688 O O . ALA A 1 84 ? 8.580 2.403 -10.535 1.00 81.88 84 ALA A O 1
ATOM 689 N N . ARG A 1 85 ? 7.810 0.395 -9.912 1.00 80.38 85 ARG A N 1
ATOM 690 C CA . ARG A 1 85 ? 8.279 0.464 -8.535 1.00 80.38 85 ARG A CA 1
ATOM 691 C C . ARG A 1 85 ? 9.407 -0.528 -8.327 1.00 80.38 85 ARG A C 1
ATOM 693 O O . ARG A 1 85 ? 9.342 -1.671 -8.752 1.00 80.38 85 ARG A O 1
ATOM 700 N N . TRP A 1 86 ? 10.460 -0.086 -7.653 1.00 82.44 86 TRP A N 1
ATOM 701 C CA . TRP A 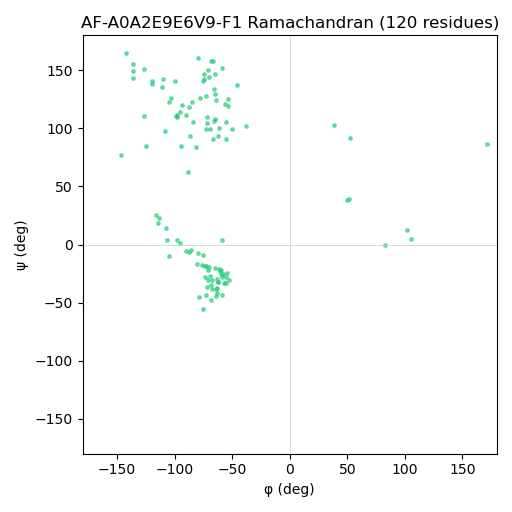1 86 ? 11.548 -0.968 -7.253 1.00 82.44 86 TRP A CA 1
ATOM 702 C C . TRP A 1 86 ? 11.138 -1.779 -6.023 1.00 82.44 86 TRP A C 1
ATOM 704 O O . TRP A 1 86 ? 10.756 -1.200 -5.002 1.00 82.44 86 TRP A O 1
ATOM 714 N N . ASP A 1 87 ? 11.254 -3.103 -6.099 1.00 80.19 87 ASP A N 1
ATOM 715 C CA . ASP A 1 87 ? 11.132 -3.993 -4.949 1.00 80.19 87 ASP A CA 1
ATOM 716 C C . ASP A 1 87 ? 12.532 -4.374 -4.433 1.00 80.19 87 ASP A C 1
ATOM 718 O O . ASP A 1 87 ? 13.259 -5.110 -5.103 1.00 80.19 87 ASP A O 1
ATOM 722 N N . PRO A 1 88 ? 12.947 -3.905 -3.243 1.00 70.12 88 PRO A N 1
ATOM 723 C CA . PRO A 1 88 ? 14.262 -4.218 -2.692 1.00 70.12 88 PRO A CA 1
ATOM 724 C C . PRO A 1 88 ? 14.394 -5.662 -2.185 1.00 70.12 88 PRO A C 1
ATOM 726 O O . PRO A 1 88 ? 15.522 -6.130 -2.038 1.00 70.12 88 PRO A O 1
ATOM 729 N N . LYS A 1 89 ? 13.287 -6.374 -1.919 1.00 71.94 89 LYS A N 1
ATOM 730 C CA . LYS A 1 89 ? 13.313 -7.785 -1.496 1.00 71.94 89 LYS A CA 1
ATOM 731 C C . LYS A 1 89 ? 13.542 -8.699 -2.695 1.00 71.94 89 LYS A C 1
ATOM 733 O O . LYS A 1 89 ? 14.381 -9.590 -2.624 1.00 71.94 89 LYS A O 1
ATOM 738 N N . ALA A 1 90 ? 12.838 -8.441 -3.796 1.00 71.88 90 ALA A N 1
ATOM 739 C CA . ALA A 1 90 ? 13.022 -9.157 -5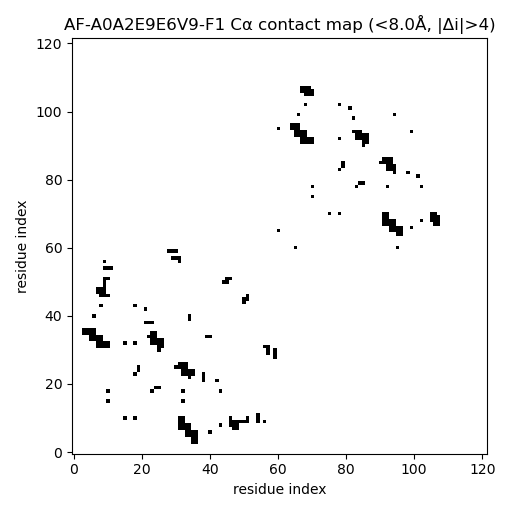.055 1.00 71.88 90 ALA A CA 1
ATOM 740 C C . ALA A 1 90 ? 14.226 -8.638 -5.860 1.00 71.88 90 ALA A C 1
ATOM 742 O O . ALA A 1 90 ? 14.697 -9.326 -6.762 1.00 71.88 90 ALA A O 1
ATOM 743 N N . ARG A 1 91 ? 14.726 -7.434 -5.532 1.00 75.19 91 ARG A N 1
ATOM 744 C CA . ARG A 1 91 ? 15.731 -6.676 -6.301 1.00 75.19 91 ARG A CA 1
ATOM 745 C C . ARG A 1 91 ? 15.338 -6.551 -7.772 1.00 75.19 91 ARG A C 1
ATOM 747 O O . ARG A 1 91 ? 16.176 -6.675 -8.663 1.00 75.19 91 ARG A O 1
ATOM 754 N N . LYS A 1 92 ? 14.047 -6.340 -7.999 1.00 81.81 92 LYS A N 1
ATOM 755 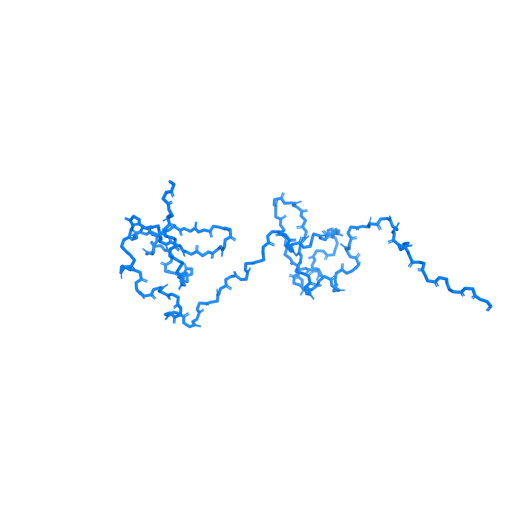C CA . LYS A 1 92 ? 13.434 -6.256 -9.319 1.00 81.81 92 LYS A CA 1
ATOM 756 C C . LYS A 1 92 ? 12.474 -5.087 -9.352 1.00 81.81 92 LYS A C 1
ATOM 758 O O . LYS A 1 92 ? 11.872 -4.727 -8.340 1.00 81.81 92 LYS A O 1
ATOM 763 N N . TRP A 1 93 ? 12.340 -4.498 -10.527 1.00 84.44 93 TRP A N 1
ATOM 764 C CA . TRP A 1 93 ? 11.262 -3.559 -10.782 1.00 84.44 93 TRP A CA 1
ATOM 765 C C . TRP A 1 93 ? 9.963 -4.339 -10.942 1.00 84.44 93 TRP A C 1
ATOM 767 O O . TRP A 1 93 ? 9.975 -5.468 -11.419 1.00 84.44 93 TRP A O 1
ATOM 777 N N . TRP A 1 94 ? 8.851 -3.760 -10.520 1.00 83.44 94 TRP A N 1
ATOM 778 C CA . TRP A 1 94 ? 7.522 -4.306 -10.737 1.00 83.44 94 TRP A CA 1
ATOM 779 C C . TRP A 1 94 ? 6.563 -3.208 -11.168 1.00 83.44 94 TRP A C 1
ATOM 781 O O . TRP A 1 94 ? 6.772 -2.026 -10.887 1.00 83.44 94 TRP A O 1
ATOM 791 N N . THR A 1 95 ? 5.515 -3.611 -11.866 1.00 82.50 95 THR A N 1
ATOM 792 C CA . THR A 1 95 ? 4.444 -2.739 -12.339 1.00 82.50 95 THR A CA 1
ATOM 793 C C . THR A 1 95 ? 3.104 -3.472 -12.240 1.00 82.50 95 THR A C 1
ATOM 795 O O . THR A 1 95 ? 3.088 -4.691 -12.061 1.00 82.50 95 THR A O 1
ATOM 79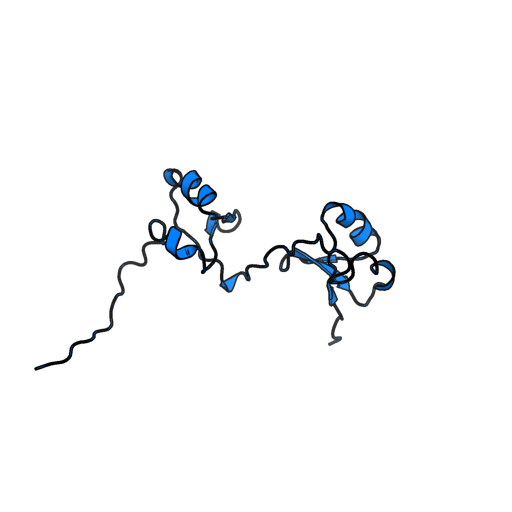8 N N . ASN A 1 96 ? 1.995 -2.742 -12.331 1.00 77.81 96 ASN A N 1
ATOM 799 C CA . ASN A 1 96 ? 0.649 -3.324 -12.343 1.00 77.81 96 ASN A CA 1
ATOM 800 C C . ASN A 1 96 ? 0.300 -3.873 -13.729 1.00 77.81 96 ASN A C 1
ATOM 802 O O . ASN A 1 96 ? 0.879 -3.443 -14.734 1.00 77.81 96 ASN A O 1
ATOM 806 N N . SER A 1 97 ? -0.693 -4.765 -13.812 1.00 70.00 97 SER A N 1
ATOM 807 C CA . SER A 1 97 ? -1.152 -5.279 -15.107 1.00 70.00 97 SER A CA 1
ATOM 808 C C . SER A 1 97 ? -1.701 -4.191 -16.046 1.00 70.00 97 SER A C 1
ATOM 810 O O . SER A 1 97 ? -1.680 -4.389 -17.256 1.00 70.00 97 SER A O 1
ATOM 812 N N . GLU A 1 98 ? -2.151 -3.042 -15.537 1.00 71.31 98 GLU A N 1
ATOM 813 C CA . GLU A 1 98 ? -2.621 -1.919 -16.368 1.00 71.31 98 GLU A CA 1
ATOM 814 C C . GLU A 1 98 ? -1.472 -1.164 -17.055 1.00 71.31 98 GLU A C 1
ATOM 816 O O . GLU A 1 98 ? -1.634 -0.610 -18.139 1.00 71.31 98 GLU A O 1
ATOM 821 N N . ASP A 1 99 ? -0.282 -1.170 -16.453 1.00 72.69 99 ASP A N 1
ATOM 822 C CA . ASP A 1 99 ? 0.876 -0.432 -16.952 1.00 72.69 99 ASP A CA 1
ATOM 823 C C . ASP A 1 99 ? 1.913 -1.336 -17.625 1.00 72.69 99 ASP A C 1
ATOM 825 O O . ASP A 1 99 ? 2.816 -0.826 -18.286 1.00 72.69 99 ASP A O 1
ATOM 829 N N . ARG A 1 100 ? 1.789 -2.670 -17.524 1.00 72.56 100 ARG A N 1
ATOM 830 C CA . ARG A 1 100 ? 2.738 -3.639 -18.112 1.00 72.56 100 ARG A CA 1
ATOM 831 C C . ARG A 1 100 ? 2.957 -3.455 -19.615 1.00 72.56 100 ARG A C 1
ATOM 833 O O . ARG A 1 100 ? 4.038 -3.769 -20.105 1.00 72.56 100 ARG A O 1
ATOM 840 N N . GLU A 1 101 ? 1.968 -2.926 -20.336 1.00 74.81 101 GLU A N 1
ATOM 841 C CA . GLU A 1 101 ? 2.064 -2.650 -21.776 1.00 74.81 101 GLU A CA 1
ATOM 842 C C . GLU A 1 101 ? 3.137 -1.595 -22.089 1.00 74.81 101 GLU A C 1
ATOM 844 O O . GLU A 1 101 ? 3.806 -1.668 -23.120 1.00 74.81 101 GLU A O 1
ATOM 849 N N . LYS A 1 102 ? 3.384 -0.665 -21.155 1.00 75.19 102 LYS A N 1
ATOM 850 C CA . LYS A 1 102 ? 4.441 0.354 -21.263 1.00 75.19 102 LYS A CA 1
ATOM 851 C C . LYS A 1 102 ? 5.841 -0.227 -21.054 1.00 75.19 102 LYS A C 1
ATOM 853 O O . LYS A 1 102 ? 6.819 0.401 -21.445 1.00 75.19 102 LYS A O 1
ATOM 858 N N . PHE A 1 103 ? 5.943 -1.414 -20.452 1.00 7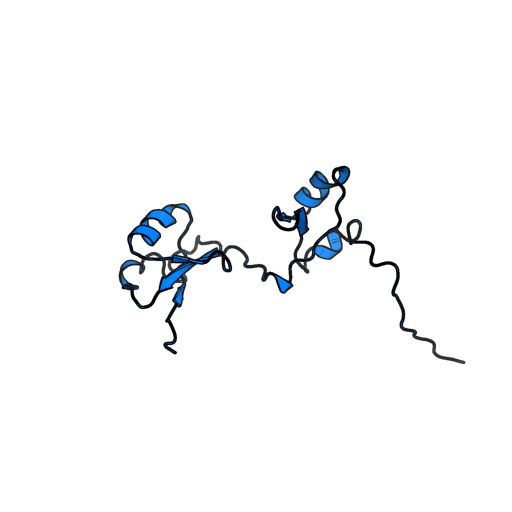8.50 103 PHE A N 1
ATOM 859 C CA . PHE A 1 103 ? 7.208 -2.045 -20.069 1.00 78.50 103 PHE A CA 1
ATOM 860 C C . PHE A 1 103 ? 7.515 -3.330 -20.845 1.00 78.50 103 PHE A C 1
ATOM 862 O O . PHE A 1 103 ? 8.298 -4.163 -20.387 1.00 78.50 103 PHE A O 1
ATOM 869 N N . THR A 1 104 ? 6.932 -3.495 -22.034 1.00 78.69 104 THR A N 1
ATOM 870 C CA . THR A 1 104 ? 7.156 -4.663 -22.906 1.00 78.69 104 THR A CA 1
ATOM 871 C C . THR A 1 104 ? 8.622 -4.845 -23.318 1.00 78.69 104 THR A C 1
ATOM 873 O O . THR A 1 104 ? 9.046 -5.973 -23.555 1.00 78.69 104 THR A O 1
ATOM 876 N N . ALA A 1 105 ? 9.416 -3.768 -23.330 1.00 76.00 105 ALA A N 1
ATOM 877 C CA . ALA A 1 105 ? 10.858 -3.804 -23.589 1.00 76.00 105 ALA A CA 1
ATOM 878 C C . ALA A 1 105 ? 11.688 -4.438 -22.452 1.00 76.00 105 ALA A C 1
ATOM 880 O O . ALA A 1 105 ? 12.790 -4.916 -22.703 1.00 76.00 105 ALA A O 1
ATOM 881 N N . TRP A 1 106 ? 11.152 -4.477 -21.226 1.00 78.25 106 TRP A N 1
ATOM 882 C CA . TRP A 1 106 ? 11.817 -5.001 -20.022 1.00 78.25 106 TRP A CA 1
ATOM 883 C C . TRP A 1 106 ? 11.096 -6.219 -19.449 1.00 78.25 106 TRP A C 1
ATOM 885 O O . TRP A 1 106 ? 11.143 -6.500 -18.249 1.00 78.25 106 TRP A O 1
ATOM 895 N N . TRP A 1 107 ? 10.368 -6.945 -20.294 1.00 76.00 107 TRP A N 1
ATOM 896 C CA . TRP A 1 107 ? 9.866 -8.252 -19.910 1.00 76.00 107 TRP A CA 1
ATOM 897 C C . TRP A 1 107 ? 11.048 -9.201 -19.714 1.00 76.00 107 TRP A C 1
ATOM 899 O O . TRP A 1 107 ? 11.925 -9.231 -20.583 1.00 76.00 107 TRP A O 1
ATOM 909 N N . PRO A 1 108 ? 11.089 -9.998 -18.620 1.00 66.44 108 PRO A N 1
ATOM 910 C CA . PRO A 1 108 ? 12.031 -11.105 -18.565 1.00 66.44 108 PRO A CA 1
ATOM 911 C C . PRO A 1 108 ? 11.771 -11.900 -19.830 1.00 66.44 108 PRO A C 1
ATOM 913 O O . PRO A 1 108 ? 10.629 -12.298 -20.052 1.00 66.44 108 PRO A O 1
ATOM 916 N N . ASN A 1 109 ? 12.783 -12.021 -20.687 1.00 52.16 109 ASN A N 1
ATOM 917 C CA . ASN A 1 109 ? 12.674 -12.685 -21.974 1.00 52.16 109 ASN A CA 1
ATOM 918 C C . ASN A 1 109 ? 12.154 -14.107 -21.718 1.00 52.16 109 ASN A C 1
ATOM 920 O O . ASN A 1 109 ? 12.915 -15.023 -21.410 1.00 52.16 109 ASN A O 1
ATOM 924 N N . GLN A 1 110 ? 10.830 -14.273 -21.746 1.00 50.94 110 GLN A N 1
ATOM 925 C CA . GLN A 1 110 ? 10.164 -15.552 -21.848 1.00 50.94 110 GLN A CA 1
ATOM 926 C C . GLN A 1 110 ? 10.554 -15.991 -23.242 1.00 50.94 110 GLN A C 1
ATOM 928 O O . GLN A 1 110 ? 9.924 -15.579 -24.214 1.00 50.94 110 GLN A O 1
ATOM 933 N N . GLY A 1 111 ? 11.670 -16.711 -23.339 1.00 44.12 111 GLY A N 1
ATOM 934 C CA . GLY A 1 111 ? 12.139 -17.277 -24.587 1.00 44.12 111 GLY A CA 1
ATOM 935 C C . GLY A 1 111 ? 10.988 -18.030 -25.247 1.00 44.12 111 GLY A C 1
ATOM 936 O O . GLY A 1 111 ? 10.660 -19.137 -24.842 1.00 44.12 111 GLY A O 1
ATOM 937 N N . LEU A 1 112 ? 10.365 -17.359 -26.216 1.00 47.88 112 LEU A N 1
ATOM 938 C CA . LEU A 1 112 ? 9.453 -17.819 -27.254 1.00 47.88 112 LEU A CA 1
ATOM 939 C C . LEU A 1 112 ? 8.421 -18.908 -26.865 1.00 47.88 112 LEU A C 1
ATOM 941 O O . LEU A 1 112 ? 8.701 -20.103 -26.919 1.00 47.88 112 LEU A O 1
ATOM 945 N N . ARG A 1 113 ? 7.156 -18.514 -26.653 1.00 37.31 113 ARG A N 1
ATOM 946 C CA . ARG A 1 113 ? 6.001 -19.382 -26.956 1.00 37.31 113 ARG A CA 1
ATOM 947 C C . ARG A 1 113 ? 4.793 -18.564 -27.426 1.00 37.31 113 ARG A C 1
ATOM 949 O O . ARG A 1 113 ? 3.835 -18.349 -26.699 1.00 37.31 113 ARG A O 1
ATOM 956 N N . ILE A 1 114 ? 4.847 -18.132 -28.682 1.00 46.25 114 ILE A N 1
ATOM 957 C CA . ILE A 1 114 ? 3.649 -18.114 -29.527 1.00 46.25 114 ILE A CA 1
ATOM 958 C C . ILE A 1 114 ? 3.590 -19.515 -30.136 1.00 46.25 114 ILE A C 1
ATOM 960 O O . ILE A 1 114 ? 4.286 -19.810 -31.104 1.00 46.25 114 ILE A O 1
ATOM 964 N N . VAL A 1 115 ? 2.851 -20.411 -29.487 1.00 44.12 115 VAL A N 1
ATOM 965 C CA . VAL A 1 115 ? 2.258 -21.573 -30.151 1.00 44.12 115 VAL A CA 1
ATOM 966 C C . VAL A 1 115 ? 0.778 -21.545 -29.829 1.00 44.12 115 VAL A C 1
ATOM 968 O O . VAL A 1 115 ? 0.402 -21.666 -28.672 1.00 44.12 115 VAL A O 1
ATOM 971 N N . GLU A 1 116 ? 0.015 -21.266 -30.873 1.00 44.31 116 GLU A N 1
ATOM 972 C CA . GLU A 1 116 ? -1.316 -21.758 -31.251 1.00 44.31 116 GLU A CA 1
ATOM 973 C C . GLU A 1 116 ? -1.675 -20.853 -32.440 1.00 44.31 116 GLU A C 1
ATOM 975 O O . GLU A 1 116 ? -1.897 -19.657 -32.290 1.00 44.31 116 GLU A O 1
ATOM 980 N N . ASP A 1 117 ? -1.261 -21.240 -33.647 1.00 42.75 117 ASP A N 1
ATOM 981 C CA . ASP A 1 117 ? -2.030 -22.122 -34.535 1.00 42.75 117 ASP A CA 1
ATOM 982 C C . ASP A 1 117 ? -3.457 -21.596 -34.727 1.00 42.75 117 ASP A C 1
ATOM 984 O O . ASP A 1 117 ? -4.360 -21.901 -33.959 1.00 42.75 117 ASP A O 1
ATOM 988 N N . ASP A 1 118 ? -3.634 -20.792 -35.773 1.00 34.22 118 ASP A N 1
ATOM 989 C CA . ASP A 1 118 ? -4.864 -20.839 -36.556 1.00 34.22 118 ASP A CA 1
ATOM 990 C C . ASP A 1 118 ? -4.436 -21.077 -38.001 1.00 34.22 118 ASP A C 1
ATOM 992 O O . ASP A 1 118 ? -4.180 -20.164 -38.789 1.00 34.22 118 ASP A O 1
ATOM 996 N N . THR A 1 119 ? -4.239 -22.356 -38.304 1.00 47.47 119 THR A N 1
ATOM 997 C CA . THR A 1 119 ? -4.306 -22.842 -39.673 1.00 47.47 119 THR A CA 1
ATOM 998 C C . THR A 1 119 ? -5.769 -23.196 -39.942 1.00 47.47 119 THR A C 1
ATOM 1000 O O . THR A 1 119 ? -6.269 -24.146 -39.340 1.00 47.47 119 THR A O 1
ATOM 1003 N N . PRO A 1 120 ? -6.445 -22.553 -40.904 1.00 49.50 120 PRO A N 1
ATOM 1004 C CA . PRO A 1 120 ? -7.445 -23.271 -41.676 1.00 49.50 120 PRO A CA 1
ATOM 1005 C C . PRO A 1 120 ? -6.909 -23.575 -43.074 1.00 49.50 120 PRO A C 1
ATOM 1007 O O . PRO A 1 120 ? -6.501 -22.708 -43.844 1.00 49.50 120 PRO A O 1
ATOM 1010 N N . SER A 1 121 ? -6.918 -24.871 -43.365 1.00 49.38 121 SER A N 1
ATOM 1011 C CA . SER A 1 121 ? -6.729 -25.464 -44.684 1.00 49.38 121 SER A CA 1
ATOM 1012 C C . SER A 1 121 ? -7.872 -25.070 -45.627 1.00 49.38 121 SER A C 1
ATOM 1014 O O . SER A 1 121 ? -9.027 -25.252 -45.246 1.00 49.38 121 SER A O 1
ATOM 1016 N N . PHE A 1 122 ? -7.560 -24.577 -46.830 1.00 53.88 122 PHE A N 1
ATOM 1017 C CA . PHE A 1 122 ? -7.929 -25.122 -48.156 1.00 53.88 122 PHE A CA 1
ATOM 1018 C C . PHE A 1 122 ? -7.514 -24.161 -49.278 1.00 53.88 122 PHE A C 1
ATOM 1020 O O . PHE A 1 122 ? -7.715 -22.937 -49.121 1.00 53.88 122 PHE A O 1
#

Sequence (122 aa):
MEKKERFYLDCPFSEKDEAKGLGAFWDADVRKWYVPGNVDKDLFAKWFPGANADYQDPVVVEDADKFYLDVDFADKDEVKKLGARWDPKARKWWTNSEDREKFTAWWPNQGLRIVEDDTPSF